Protein AF-A0A940WQE2-F1 (afdb_monomer_lite)

pLDDT: mean 80.54, std 15.18, range [45.94, 97.31]

InterPro domains:
  IPR046152 Protein of unknown function DUF6154 [PF19651] (1-69)

Secondary structure (DSSP, 8-state):
-HHHHHHHHHHTTT--S-HHHHHHHHHHHHHT--HHHHHHHHHHS-HHHHHHHHHHHHHHHHHHHHHHTTTT----GGG---------

Structure (mmCIF, N/CA/C/O backbone):
data_AF-A0A940WQE2-F1
#
_entry.id   AF-A0A940WQE2-F1
#
loop_
_atom_site.group_PDB
_atom_site.id
_atom_site.type_symbol
_atom_site.label_atom_id
_atom_site.label_alt_id
_atom_site.label_comp_id
_atom_site.label_asym_id
_atom_site.label_entity_id
_atom_site.label_seq_id
_atom_site.pdbx_PDB_ins_code
_atom_site.Cartn_x
_atom_site.Cartn_y
_atom_site.Cartn_z
_atom_site.occupancy
_atom_site.B_iso_or_equiv
_atom_site.auth_seq_id
_atom_site.auth_comp_id
_atom_site.auth_asym_id
_atom_site.auth_atom_id
_atom_site.pdbx_PDB_model_num
ATOM 1 N N . MET A 1 1 ? -2.205 -5.558 9.277 1.00 68.88 1 MET A N 1
ATOM 2 C CA . MET A 1 1 ? -3.042 -4.373 9.004 1.00 68.88 1 MET A CA 1
ATOM 3 C C . MET A 1 1 ? -4.480 -4.714 9.325 1.00 68.88 1 MET A C 1
ATOM 5 O O . MET A 1 1 ? -5.006 -5.634 8.714 1.00 68.88 1 MET A O 1
ATOM 9 N N . LYS A 1 2 ? -5.118 -3.971 10.239 1.00 75.56 2 LYS A N 1
ATOM 10 C CA . LYS A 1 2 ? -6.465 -4.286 10.758 1.00 75.56 2 LYS A CA 1
ATOM 11 C C . LYS A 1 2 ? -7.502 -4.537 9.653 1.00 75.56 2 LYS A C 1
ATOM 13 O O . LYS A 1 2 ? -8.288 -5.464 9.764 1.00 75.56 2 LYS A O 1
ATOM 18 N N . PHE A 1 3 ? -7.458 -3.760 8.572 1.00 79.75 3 PHE A N 1
ATOM 19 C CA . PHE A 1 3 ? -8.372 -3.920 7.439 1.00 79.75 3 PHE A CA 1
ATOM 20 C C . PHE A 1 3 ? -8.125 -5.209 6.636 1.00 79.75 3 PHE A C 1
ATOM 22 O O . PHE A 1 3 ? -9.076 -5.888 6.275 1.00 79.75 3 PHE A O 1
ATOM 29 N N . ALA A 1 4 ? -6.867 -5.605 6.406 1.00 81.38 4 ALA A N 1
ATOM 30 C CA . ALA A 1 4 ? -6.564 -6.876 5.738 1.00 81.38 4 ALA A CA 1
ATOM 31 C C . ALA A 1 4 ? -7.026 -8.074 6.581 1.00 81.38 4 ALA A C 1
ATOM 33 O O . ALA A 1 4 ? -7.563 -9.035 6.038 1.00 81.38 4 ALA A O 1
ATOM 34 N N . ASP A 1 5 ? -6.875 -7.981 7.905 1.00 85.19 5 ASP A N 1
ATOM 35 C CA . ASP A 1 5 ? -7.362 -9.000 8.837 1.00 85.19 5 ASP A CA 1
ATOM 36 C C . ASP A 1 5 ? -8.904 -9.079 8.814 1.00 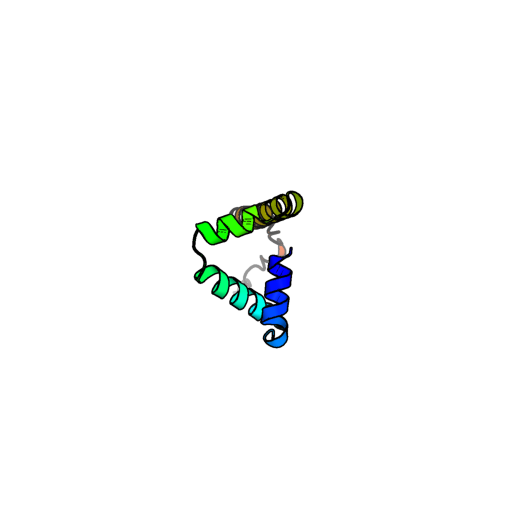85.19 5 ASP A C 1
ATOM 38 O O . ASP A 1 5 ? -9.470 -10.169 8.813 1.00 85.19 5 ASP A O 1
ATOM 42 N N . GLU A 1 6 ? -9.597 -7.937 8.732 1.00 83.56 6 GLU A N 1
ATOM 43 C CA . GLU A 1 6 ? -11.061 -7.863 8.599 1.00 83.56 6 GLU A CA 1
ATOM 44 C C . GLU A 1 6 ? -11.559 -8.453 7.270 1.00 83.56 6 GLU A C 1
ATOM 46 O O . GLU A 1 6 ? -12.511 -9.236 7.266 1.00 83.56 6 GLU A O 1
ATOM 51 N N . LEU A 1 7 ? -10.893 -8.140 6.153 1.00 83.12 7 LEU A N 1
ATOM 52 C CA . LEU A 1 7 ? -11.202 -8.734 4.849 1.00 83.12 7 LEU A CA 1
ATOM 53 C C . LEU A 1 7 ? -10.974 -10.243 4.854 1.00 83.12 7 LEU A C 1
ATOM 55 O O . LEU A 1 7 ? -11.828 -11.004 4.398 1.00 83.12 7 LEU A O 1
ATOM 59 N N . TYR A 1 8 ? -9.857 -10.690 5.421 1.00 84.75 8 TYR A N 1
ATOM 60 C CA . TYR A 1 8 ? -9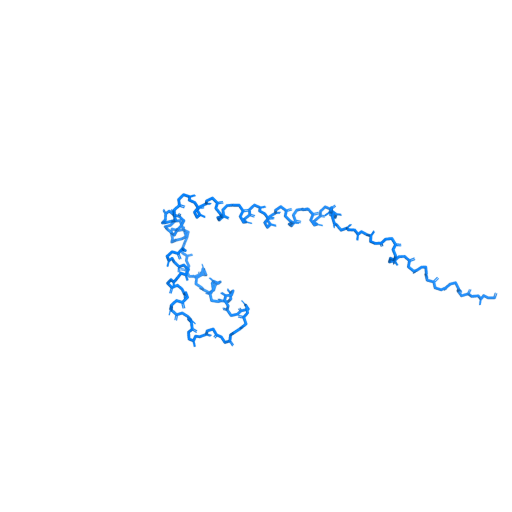.592 -12.109 5.591 1.00 84.75 8 TYR A CA 1
ATOM 61 C C . TYR A 1 8 ? -10.699 -12.783 6.411 1.00 84.75 8 TYR A C 1
ATOM 63 O O . TYR A 1 8 ? -11.244 -13.797 5.988 1.00 84.75 8 TYR A O 1
ATOM 71 N N . GLU A 1 9 ? -11.109 -12.208 7.540 1.00 87.44 9 GLU A N 1
ATOM 72 C CA . GLU A 1 9 ? -12.172 -12.781 8.370 1.00 87.44 9 GLU A CA 1
ATOM 73 C C . GLU A 1 9 ? -13.536 -12.833 7.664 1.00 87.44 9 GLU A C 1
ATOM 75 O O . GLU A 1 9 ? -14.261 -13.817 7.829 1.00 87.44 9 GLU A O 1
ATOM 80 N N . MET A 1 10 ? -13.869 -11.829 6.845 1.00 83.00 10 MET A N 1
ATOM 81 C CA . MET A 1 10 ? -15.098 -11.815 6.043 1.00 83.00 10 MET A CA 1
ATOM 82 C C . MET A 1 10 ? -15.097 -12.877 4.939 1.00 83.00 10 MET A C 1
ATOM 84 O O . MET A 1 10 ? -16.129 -13.504 4.694 1.00 83.00 10 MET A O 1
ATOM 88 N N . TYR A 1 11 ? -13.955 -13.097 4.286 1.00 82.12 11 TYR A N 1
ATOM 89 C CA . TYR A 1 11 ? -13.890 -13.893 3.060 1.00 82.12 11 TYR A CA 1
ATOM 90 C C . TYR A 1 11 ? -13.173 -15.241 3.199 1.00 82.12 11 TYR A C 1
ATOM 92 O O . TYR A 1 11 ? -13.222 -16.033 2.263 1.00 82.12 11 TYR A O 1
ATOM 100 N N . LYS A 1 12 ? -12.586 -15.591 4.352 1.00 83.38 12 LYS A N 1
ATOM 101 C CA . LYS A 1 12 ? -11.822 -16.847 4.543 1.00 83.38 12 LYS A CA 1
ATOM 102 C C . LYS A 1 12 ? -12.571 -18.133 4.190 1.00 83.38 12 LYS A C 1
ATOM 104 O O . LYS A 1 12 ? -11.941 -19.119 3.835 1.00 83.38 12 LYS A O 1
ATOM 109 N N . ASN A 1 13 ? -13.901 -18.131 4.274 1.00 81.88 13 ASN A N 1
ATOM 110 C CA . ASN A 1 13 ? -14.736 -19.282 3.909 1.00 81.88 13 ASN A CA 1
ATOM 111 C C . ASN A 1 13 ? -15.144 -19.290 2.420 1.00 81.88 13 ASN A C 1
ATOM 113 O O . ASN A 1 13 ? -15.755 -20.251 1.960 1.00 81.88 13 ASN A O 1
ATOM 117 N N . HIS A 1 14 ? -14.837 -18.213 1.696 1.00 73.62 14 HIS A N 1
ATOM 118 C CA . HIS A 1 14 ? -15.096 -18.007 0.271 1.00 73.62 14 HIS A CA 1
ATOM 119 C C . HIS A 1 14 ? -13.823 -18.093 -0.583 1.00 73.62 14 HIS A C 1
ATOM 121 O O . HIS A 1 14 ? -13.929 -18.228 -1.797 1.00 73.62 14 HIS A O 1
ATOM 127 N N . LEU A 1 15 ? -12.638 -18.055 0.037 1.00 74.00 15 LEU A N 1
ATOM 128 C CA . LEU A 1 15 ? -11.365 -18.316 -0.630 1.00 74.00 15 LEU A CA 1
ATOM 129 C C . LEU A 1 15 ? -11.285 -19.810 -0.971 1.00 74.00 15 LEU A C 1
ATOM 131 O O . LEU A 1 15 ? -11.154 -20.653 -0.083 1.00 74.00 15 LEU A O 1
ATOM 135 N N . THR A 1 16 ? -11.380 -20.151 -2.257 1.00 70.62 16 THR A N 1
ATOM 136 C CA . THR A 1 16 ? -11.314 -21.544 -2.732 1.00 70.62 16 THR A CA 1
ATOM 137 C C . THR A 1 16 ? -9.879 -22.056 -2.872 1.00 70.62 16 THR A C 1
ATOM 139 O O . THR A 1 16 ? -9.663 -23.247 -3.098 1.00 70.62 16 THR A O 1
ATOM 142 N N . GLY A 1 17 ? -8.899 -21.181 -2.625 1.00 64.94 17 GLY A N 1
ATOM 143 C CA . GLY A 1 17 ? -7.483 -21.513 -2.471 1.00 64.94 17 GLY A CA 1
ATOM 144 C C . GLY A 1 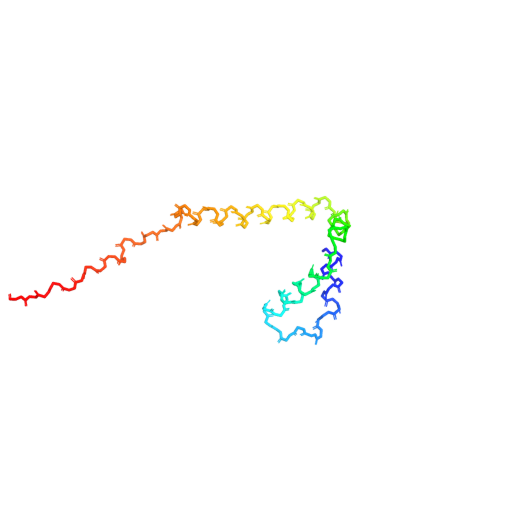17 ? -6.589 -20.992 -3.592 1.00 64.94 17 GLY A C 1
ATOM 145 O O . GLY A 1 17 ? -5.385 -21.237 -3.547 1.00 64.94 17 GLY A O 1
ATOM 146 N N . PHE A 1 18 ? -7.138 -20.273 -4.571 1.00 67.12 18 PHE A N 1
ATOM 147 C CA . PHE A 1 18 ? -6.341 -19.632 -5.611 1.00 67.12 18 PHE A CA 1
ATOM 148 C C . PHE A 1 18 ? -5.986 -18.202 -5.210 1.00 67.12 18 PHE A C 1
ATOM 150 O O . PHE A 1 18 ? -6.806 -17.469 -4.662 1.00 67.12 18 PHE A O 1
ATOM 157 N N . GLU A 1 19 ? -4.750 -17.799 -5.503 1.00 67.19 19 GLU A N 1
ATOM 158 C CA . GLU A 1 19 ? -4.26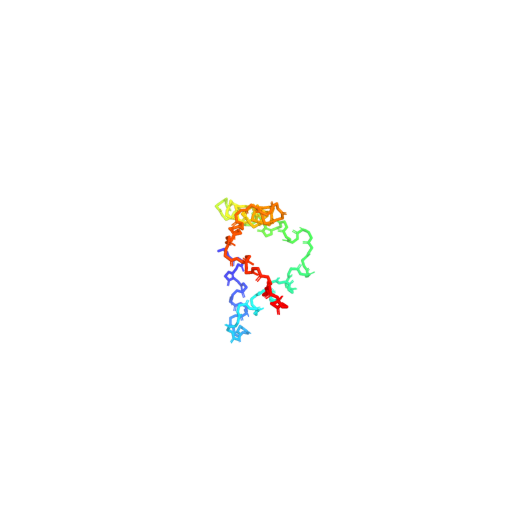7 -16.419 -5.338 1.00 67.19 19 GLU A CA 1
ATOM 159 C C . GLU A 1 19 ? -5.155 -15.419 -6.113 1.00 67.19 19 GLU A C 1
ATOM 161 O O . GLU A 1 19 ? -5.359 -14.283 -5.687 1.00 67.19 19 GLU A O 1
ATOM 166 N N . GLU A 1 20 ? -5.778 -15.901 -7.191 1.00 70.88 20 GLU A N 1
ATOM 167 C CA . GLU A 1 20 ? -6.759 -15.201 -8.024 1.00 70.88 20 GLU A CA 1
ATOM 168 C C . GLU A 1 20 ? -8.062 -14.846 -7.275 1.00 70.88 20 GLU A C 1
ATOM 170 O O . GLU A 1 20 ? -8.686 -13.832 -7.579 1.00 70.88 20 GLU A O 1
ATOM 175 N N . ASP A 1 21 ? -8.460 -15.601 -6.245 1.00 77.19 21 ASP A N 1
ATOM 176 C CA . ASP A 1 21 ? -9.669 -15.281 -5.469 1.00 77.19 21 ASP A CA 1
ATOM 177 C C . ASP A 1 21 ? -9.460 -14.012 -4.631 1.00 77.19 21 ASP A C 1
ATOM 179 O O . ASP A 1 21 ? -10.358 -13.180 -4.492 1.00 77.19 21 ASP A O 1
ATOM 183 N N . ALA A 1 22 ? -8.253 -13.844 -4.082 1.00 79.00 22 ALA A N 1
ATOM 184 C CA . ALA A 1 22 ? -7.923 -12.710 -3.231 1.00 79.00 22 ALA A CA 1
ATOM 185 C C . ALA A 1 22 ? -7.907 -11.398 -4.023 1.00 79.00 22 ALA A C 1
ATOM 187 O O . ALA A 1 22 ? -8.409 -10.389 -3.526 1.00 79.00 22 ALA A O 1
ATOM 188 N N . ILE A 1 23 ? -7.380 -11.409 -5.253 1.00 81.56 23 ILE A N 1
ATOM 189 C CA . ILE A 1 23 ? -7.348 -10.201 -6.084 1.00 81.56 23 ILE A CA 1
ATOM 190 C C . ILE A 1 23 ? -8.752 -9.789 -6.528 1.00 81.56 23 ILE A C 1
ATOM 192 O O . ILE A 1 23 ? -9.089 -8.619 -6.395 1.00 81.56 23 ILE A O 1
ATOM 196 N N . ILE A 1 24 ? -9.608 -10.740 -6.921 1.00 84.19 24 ILE A N 1
ATOM 197 C CA . ILE A 1 24 ? -11.000 -10.457 -7.307 1.00 84.19 24 ILE A CA 1
ATOM 198 C C . ILE A 1 24 ? -11.780 -9.843 -6.139 1.00 84.19 24 ILE A C 1
ATOM 200 O O . ILE A 1 24 ? -12.531 -8.887 -6.323 1.00 84.19 24 ILE A O 1
ATOM 204 N N . ILE A 1 25 ? -11.600 -10.369 -4.923 1.00 82.81 25 ILE A N 1
ATOM 205 C CA . ILE A 1 25 ? -12.255 -9.832 -3.724 1.00 82.81 25 ILE A CA 1
ATOM 206 C C . ILE A 1 25 ? -11.773 -8.408 -3.441 1.00 82.81 25 ILE A C 1
ATOM 208 O O . ILE A 1 25 ? -12.592 -7.524 -3.200 1.00 82.81 25 ILE A O 1
ATOM 212 N N . VAL A 1 26 ? -10.458 -8.177 -3.471 1.00 85.12 26 VAL A N 1
ATOM 213 C CA . VAL A 1 26 ? -9.887 -6.849 -3.219 1.00 85.12 26 VAL A CA 1
ATOM 214 C C . VAL A 1 26 ? -10.346 -5.848 -4.279 1.00 85.12 26 VAL A C 1
ATOM 216 O O . VAL A 1 26 ? -10.776 -4.759 -3.913 1.00 85.12 26 VAL A O 1
ATOM 219 N N . GLU A 1 27 ? -10.317 -6.210 -5.562 1.00 85.50 27 GLU A N 1
ATOM 220 C CA . GLU A 1 27 ? -10.783 -5.351 -6.656 1.00 85.50 27 GLU A CA 1
ATOM 221 C C . GLU A 1 27 ? -12.271 -5.024 -6.522 1.00 85.50 27 GLU A C 1
ATOM 223 O O . GLU A 1 27 ? -12.627 -3.849 -6.540 1.00 85.50 27 GLU A O 1
ATOM 228 N N . GLY A 1 28 ? -13.125 -6.025 -6.288 1.00 86.94 28 GLY A N 1
ATOM 229 C CA . GLY A 1 28 ? -14.563 -5.805 -6.125 1.00 86.94 28 GLY A CA 1
ATOM 230 C C . GLY A 1 28 ? -14.902 -4.899 -4.938 1.00 86.94 28 GLY A C 1
ATOM 231 O O . GLY A 1 28 ? -15.810 -4.080 -5.023 1.00 86.94 28 GLY A O 1
ATOM 232 N N . ILE A 1 29 ? -14.146 -4.985 -3.841 1.00 83.94 29 ILE A N 1
ATOM 233 C CA . ILE A 1 29 ? -14.311 -4.067 -2.706 1.00 83.94 29 ILE A CA 1
ATOM 234 C C . ILE A 1 29 ? -13.872 -2.654 -3.090 1.00 83.94 29 ILE A C 1
ATOM 236 O O . ILE A 1 29 ? -14.563 -1.694 -2.767 1.00 83.94 29 ILE A O 1
ATOM 240 N N . LEU A 1 30 ? -12.725 -2.513 -3.758 1.00 87.75 30 LEU A N 1
ATOM 241 C CA . LEU A 1 30 ? -12.191 -1.207 -4.141 1.00 87.75 30 LEU A CA 1
ATOM 242 C C . LEU A 1 30 ? -13.038 -0.505 -5.213 1.00 87.75 30 LEU A C 1
ATOM 244 O O . LEU A 1 30 ? -13.047 0.724 -5.238 1.00 87.75 30 LEU A O 1
ATOM 248 N N . GLU A 1 31 ? -13.767 -1.238 -6.060 1.00 88.56 31 GLU A N 1
ATOM 249 C CA . GLU A 1 31 ? -14.718 -0.662 -7.025 1.00 88.56 31 GLU A CA 1
ATOM 250 C C . GLU A 1 31 ? -15.844 0.132 -6.345 1.00 88.56 31 GLU A C 1
ATOM 252 O O . GLU A 1 31 ? -16.266 1.169 -6.862 1.00 88.56 31 GLU A O 1
ATOM 257 N N . ASP A 1 32 ? -16.291 -0.309 -5.168 1.00 88.38 32 ASP A N 1
ATOM 258 C CA . ASP A 1 32 ? -17.349 0.356 -4.401 1.00 88.38 32 ASP A CA 1
ATOM 259 C C . ASP A 1 32 ? -16.835 1.555 -3.580 1.00 88.38 32 ASP A C 1
ATOM 261 O O . ASP A 1 32 ? -17.625 2.306 -2.998 1.00 88.38 32 ASP A O 1
ATOM 265 N N . PHE A 1 33 ? -15.515 1.755 -3.507 1.00 90.62 33 PHE A N 1
ATOM 266 C CA . PHE A 1 33 ? -14.914 2.776 -2.655 1.00 90.62 33 PHE A CA 1
ATOM 267 C C . PHE A 1 33 ? -14.883 4.139 -3.342 1.00 90.62 33 PHE A C 1
ATOM 269 O O . PHE A 1 33 ? -14.374 4.319 -4.449 1.00 90.62 33 PHE A O 1
ATOM 276 N N . SER A 1 34 ? -15.343 5.162 -2.626 1.00 93.94 34 SER A N 1
ATOM 277 C CA . SER A 1 34 ? -15.080 6.543 -3.011 1.00 93.94 34 SER A CA 1
ATOM 278 C C . SER A 1 34 ? -13.632 6.938 -2.694 1.00 93.94 34 SER A C 1
ATOM 280 O O . SER A 1 34 ? -12.965 6.350 -1.840 1.00 93.94 34 SER A O 1
ATOM 282 N N . VAL A 1 35 ? -13.154 8.026 -3.307 1.00 92.06 35 VAL A N 1
ATOM 283 C CA . VAL A 1 35 ? -11.844 8.621 -2.973 1.00 92.06 35 VAL A CA 1
ATOM 284 C C . VAL A 1 35 ? -11.728 8.925 -1.471 1.00 92.06 35 VAL A C 1
ATOM 286 O O . VAL A 1 35 ? -10.659 8.768 -0.885 1.00 92.06 35 VAL A O 1
ATOM 289 N N . SER A 1 36 ? -12.824 9.337 -0.824 1.00 94.38 36 SER A N 1
ATOM 290 C CA . SER A 1 36 ? -12.851 9.566 0.625 1.00 94.38 36 SER A CA 1
ATOM 291 C C . SER A 1 36 ? -12.691 8.287 1.446 1.00 94.38 36 SER A C 1
ATOM 293 O O . SER A 1 36 ? -12.029 8.331 2.483 1.00 94.38 36 SER A O 1
ATOM 295 N N . ASP A 1 37 ? -13.245 7.163 0.993 1.00 92.38 37 ASP A N 1
ATOM 296 C CA . ASP A 1 37 ? -13.125 5.879 1.695 1.00 92.38 37 ASP A CA 1
ATOM 297 C C . ASP A 1 37 ? -11.681 5.376 1.639 1.00 92.38 37 ASP A C 1
ATOM 299 O O . ASP A 1 37 ? -11.108 4.992 2.660 1.00 92.38 37 ASP A O 1
ATOM 303 N N . VAL A 1 38 ? -11.047 5.495 0.467 1.00 91.31 38 VAL A N 1
ATOM 304 C CA . VAL A 1 38 ? -9.627 5.161 0.282 1.00 91.31 38 VAL A CA 1
ATOM 305 C C . VAL A 1 38 ? -8.736 6.028 1.174 1.00 91.31 38 VAL A C 1
ATOM 307 O O . VAL A 1 38 ? -7.871 5.505 1.875 1.00 91.31 38 VAL A O 1
ATOM 310 N N . ASN A 1 39 ? -8.965 7.345 1.210 1.00 93.44 39 ASN A N 1
ATOM 311 C CA . ASN A 1 39 ? -8.190 8.240 2.074 1.00 93.44 39 ASN A CA 1
ATOM 312 C C . ASN A 1 39 ? -8.368 7.894 3.558 1.00 93.44 39 ASN A C 1
ATOM 314 O O . ASN A 1 39 ? -7.392 7.861 4.302 1.00 93.44 39 ASN A O 1
ATOM 318 N N . THR A 1 40 ? -9.591 7.559 3.975 1.00 92.81 40 THR A N 1
ATOM 319 C CA . THR A 1 40 ? -9.879 7.149 5.356 1.00 92.81 40 THR A CA 1
ATOM 320 C C . THR A 1 40 ? -9.123 5.874 5.732 1.00 92.81 40 THR A C 1
ATOM 322 O O . THR A 1 40 ? -8.563 5.790 6.828 1.00 92.81 40 THR A O 1
ATOM 325 N N . LEU A 1 41 ? -9.048 4.893 4.824 1.00 90.06 41 LEU A N 1
ATOM 326 C CA . LEU A 1 41 ? -8.242 3.693 5.042 1.00 90.06 41 LEU A CA 1
ATOM 327 C C . LEU A 1 41 ? -6.755 4.024 5.182 1.00 90.06 41 LEU A C 1
ATOM 329 O O . LEU A 1 41 ? -6.130 3.568 6.139 1.00 90.06 41 LEU A O 1
ATOM 333 N N . ILE A 1 42 ? -6.195 4.836 4.282 1.00 91.50 42 ILE A N 1
ATOM 334 C CA . ILE A 1 42 ? -4.778 5.235 4.321 1.00 91.50 42 ILE A CA 1
ATOM 335 C C . ILE A 1 42 ? -4.445 5.989 5.618 1.00 91.50 42 ILE A C 1
ATOM 337 O O . ILE A 1 42 ? -3.398 5.753 6.232 1.00 91.50 42 ILE A O 1
ATOM 341 N N . ASP A 1 43 ? -5.341 6.864 6.072 1.00 92.69 43 ASP A N 1
ATOM 342 C CA . ASP A 1 43 ? -5.175 7.613 7.319 1.00 92.69 43 ASP A CA 1
ATOM 343 C C . ASP A 1 43 ? -5.218 6.6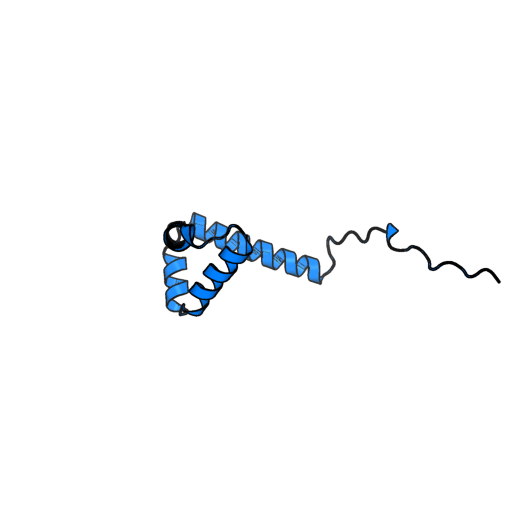98 8.554 1.00 92.69 43 ASP A C 1
ATOM 345 O O . ASP A 1 43 ? -4.530 6.962 9.544 1.00 92.69 43 ASP A O 1
ATOM 349 N N . SER A 1 44 ? -5.957 5.584 8.480 1.00 91.38 44 SER A N 1
ATOM 350 C CA . SER A 1 44 ? -6.044 4.582 9.551 1.00 91.38 44 SER A CA 1
ATOM 351 C C . SER A 1 44 ? -4.786 3.718 9.710 1.00 91.38 44 SER A C 1
ATOM 353 O O . SER A 1 44 ? -4.593 3.104 10.763 1.00 91.38 44 SER A O 1
ATOM 355 N N . LEU A 1 45 ? -3.916 3.683 8.695 1.00 92.56 45 LEU A N 1
ATOM 356 C CA . LEU A 1 45 ? -2.665 2.928 8.733 1.00 92.56 45 LEU A CA 1
ATOM 357 C C . LEU A 1 45 ? -1.698 3.516 9.765 1.00 92.56 45 LEU A C 1
ATOM 359 O O . LEU A 1 45 ? -1.615 4.730 9.979 1.00 92.56 45 LEU A O 1
ATOM 363 N N . SER A 1 46 ? -0.889 2.662 10.384 1.00 93.81 46 SER A N 1
ATOM 364 C CA . SER A 1 46 ? 0.257 3.129 11.159 1.00 93.81 46 SER A CA 1
ATOM 365 C C . SER A 1 46 ? 1.300 3.790 10.249 1.00 93.81 46 SER A C 1
ATOM 367 O O . SER A 1 46 ? 1.340 3.586 9.036 1.00 93.81 46 SER A O 1
ATOM 369 N N . THR A 1 47 ? 2.205 4.581 10.832 1.00 94.44 47 THR A N 1
ATOM 370 C CA . THR A 1 47 ? 3.317 5.182 10.073 1.00 94.44 47 THR A CA 1
ATOM 371 C C . THR A 1 47 ? 4.182 4.128 9.380 1.00 94.44 47 THR A C 1
ATOM 373 O O . THR A 1 47 ? 4.662 4.371 8.277 1.00 94.44 47 THR A O 1
ATOM 376 N N . HIS A 1 48 ? 4.359 2.963 10.008 1.00 93.44 48 HIS A N 1
ATOM 377 C CA . HIS A 1 48 ? 5.100 1.853 9.420 1.00 93.44 48 HIS A CA 1
ATOM 378 C C . HIS A 1 48 ? 4.363 1.271 8.210 1.00 93.44 48 HIS A C 1
ATOM 380 O O . HIS A 1 48 ? 4.947 1.201 7.136 1.00 93.44 48 HIS A O 1
ATOM 386 N N . GLU A 1 49 ? 3.068 0.981 8.344 1.00 92.19 49 GLU A N 1
ATOM 387 C CA . GLU A 1 49 ? 2.249 0.455 7.244 1.00 92.19 49 GLU A CA 1
ATOM 388 C C . GLU A 1 49 ? 2.152 1.445 6.073 1.00 92.19 49 GLU A C 1
ATOM 390 O O . GLU A 1 49 ? 2.223 1.036 4.919 1.00 92.19 49 GLU A O 1
ATOM 395 N N . ARG A 1 50 ? 2.074 2.761 6.333 1.00 93.88 50 ARG A N 1
ATOM 396 C CA . ARG A 1 50 ? 2.147 3.777 5.263 1.00 93.88 50 ARG A CA 1
ATOM 397 C C . ARG A 1 50 ? 3.479 3.749 4.523 1.00 93.88 50 ARG A C 1
ATOM 399 O O . ARG A 1 50 ? 3.506 3.922 3.305 1.00 93.88 50 ARG A O 1
ATOM 406 N N . TYR A 1 51 ? 4.579 3.561 5.252 1.00 95.62 51 TYR A N 1
ATOM 407 C CA . TYR A 1 51 ? 5.901 3.449 4.647 1.00 95.62 51 TYR A CA 1
ATOM 408 C C . TYR A 1 51 ? 6.005 2.188 3.784 1.00 95.62 51 TYR A C 1
ATOM 410 O O . TYR A 1 51 ? 6.463 2.274 2.650 1.00 95.62 51 TYR A O 1
ATOM 418 N N . GLU A 1 52 ? 5.533 1.045 4.282 1.00 94.44 52 GLU A N 1
ATOM 419 C CA . GLU A 1 52 ? 5.515 -0.219 3.536 1.00 94.44 52 GLU A CA 1
ATOM 420 C C . GLU A 1 52 ? 4.627 -0.144 2.291 1.00 94.44 52 GLU A C 1
ATOM 422 O O . GLU A 1 52 ? 5.065 -0.532 1.209 1.00 94.44 52 GLU A O 1
ATOM 427 N N . MET A 1 53 ? 3.424 0.430 2.410 1.00 93.62 53 MET A N 1
ATOM 428 C CA . MET A 1 53 ? 2.515 0.667 1.285 1.00 93.62 53 MET A CA 1
ATOM 429 C C . MET A 1 53 ? 3.204 1.486 0.188 1.00 93.62 53 MET A C 1
ATOM 431 O O . MET A 1 53 ? 3.182 1.114 -0.986 1.00 93.62 53 MET A O 1
ATOM 435 N N . PHE A 1 54 ? 3.851 2.591 0.565 1.00 95.81 54 PHE A N 1
ATOM 436 C CA . PHE A 1 54 ? 4.546 3.441 -0.395 1.00 95.81 54 PHE A CA 1
ATOM 437 C C . PHE A 1 54 ? 5.789 2.761 -0.983 1.00 95.81 54 PHE A C 1
ATOM 439 O O . PHE A 1 54 ? 6.042 2.885 -2.181 1.00 95.81 54 PHE A O 1
ATOM 446 N N . ALA A 1 55 ? 6.542 2.008 -0.177 1.00 96.81 55 ALA A N 1
ATOM 447 C CA . ALA A 1 55 ? 7.695 1.246 -0.641 1.00 96.81 55 ALA A CA 1
ATOM 448 C C . ALA A 1 55 ? 7.296 0.186 -1.678 1.00 96.81 55 ALA A C 1
ATOM 450 O O . ALA A 1 55 ? 7.956 0.078 -2.711 1.00 96.81 55 ALA A O 1
ATOM 451 N N . LEU A 1 56 ? 6.201 -0.545 -1.444 1.00 95.75 56 LEU A N 1
ATOM 452 C CA . LEU A 1 56 ? 5.677 -1.536 -2.383 1.00 95.75 56 LEU A CA 1
ATOM 453 C C . LEU A 1 56 ? 5.215 -0.883 -3.690 1.00 95.75 56 LEU A C 1
ATOM 455 O O . LEU A 1 56 ? 5.614 -1.322 -4.766 1.00 95.75 56 LEU A O 1
ATOM 459 N N . TYR A 1 57 ? 4.445 0.207 -3.604 1.00 95.88 57 TYR A N 1
ATOM 460 C CA . TYR A 1 57 ? 4.015 0.964 -4.782 1.00 95.88 57 TYR A CA 1
ATOM 461 C C . TYR A 1 57 ? 5.207 1.445 -5.622 1.00 95.88 57 TYR A C 1
ATOM 463 O O . TYR A 1 57 ? 5.226 1.277 -6.846 1.00 95.88 57 TYR A O 1
ATOM 471 N N . LEU A 1 58 ? 6.223 2.022 -4.970 1.00 97.31 58 LEU A N 1
ATOM 472 C CA . LEU A 1 58 ? 7.435 2.474 -5.647 1.00 97.31 58 LEU A CA 1
ATOM 473 C C . LEU A 1 58 ? 8.208 1.312 -6.268 1.00 97.31 58 LEU A C 1
ATOM 475 O O . LEU A 1 58 ? 8.682 1.451 -7.390 1.00 97.31 58 LEU A O 1
ATOM 479 N N . TYR A 1 59 ? 8.332 0.185 -5.569 1.00 96.44 59 TYR A N 1
ATOM 480 C CA . TYR A 1 59 ? 9.022 -1.001 -6.069 1.00 96.44 59 TYR A CA 1
ATOM 481 C C . TYR A 1 59 ? 8.361 -1.558 -7.334 1.00 96.44 59 TYR A C 1
ATOM 483 O O . TYR A 1 59 ? 9.048 -1.773 -8.333 1.00 96.44 59 TYR A O 1
ATOM 491 N N . GLU A 1 60 ? 7.038 -1.732 -7.323 1.00 95.00 60 GLU A N 1
ATOM 492 C CA . GLU A 1 60 ? 6.286 -2.222 -8.484 1.00 95.00 60 GLU A CA 1
ATOM 493 C C . GLU A 1 60 ? 6.365 -1.242 -9.660 1.00 95.00 60 GLU A C 1
ATOM 495 O O . GLU A 1 60 ? 6.699 -1.632 -10.781 1.00 95.00 60 GLU A O 1
ATOM 500 N N . SER A 1 61 ? 6.178 0.054 -9.398 1.00 95.94 61 SER A N 1
ATOM 501 C CA . SER A 1 61 ? 6.299 1.098 -10.423 1.00 95.94 61 SER A CA 1
ATOM 502 C C . SER A 1 61 ? 7.708 1.155 -11.021 1.00 95.94 61 SER A C 1
ATOM 504 O O . SER A 1 61 ? 7.885 1.310 -12.230 1.00 95.94 61 SER A O 1
ATOM 506 N N . PHE A 1 62 ? 8.734 1.009 -10.181 1.00 94.56 62 PHE A N 1
ATOM 507 C CA . PHE A 1 62 ? 10.125 1.028 -10.612 1.00 94.56 62 PHE A CA 1
ATOM 508 C C . PHE A 1 62 ? 10.480 -0.208 -11.441 1.00 94.56 62 PHE A C 1
ATOM 510 O O . PHE A 1 62 ? 11.122 -0.071 -12.479 1.00 94.56 62 PHE A O 1
ATOM 517 N N . LYS A 1 63 ? 10.019 -1.400 -11.041 1.00 93.25 63 LYS A N 1
ATOM 518 C CA . LYS A 1 63 ? 10.145 -2.635 -11.832 1.00 93.25 63 LYS A CA 1
ATOM 519 C C . LYS A 1 63 ? 9.549 -2.484 -13.226 1.00 93.25 63 LYS A C 1
ATOM 521 O O . LYS A 1 63 ? 10.211 -2.841 -14.198 1.00 93.25 63 LYS A O 1
ATOM 526 N N . LEU A 1 64 ? 8.331 -1.946 -13.320 1.00 92.38 64 LEU A N 1
ATOM 527 C CA . LEU A 1 64 ? 7.677 -1.691 -14.604 1.00 92.38 64 LEU A CA 1
ATOM 528 C C . LEU A 1 64 ? 8.533 -0.764 -15.464 1.00 92.38 64 LEU A C 1
ATOM 530 O O . LEU A 1 64 ? 8.826 -1.092 -16.609 1.00 92.38 64 LEU A O 1
ATOM 534 N N . LYS A 1 65 ? 9.037 0.330 -14.884 1.00 93.00 65 LYS A N 1
ATOM 535 C CA . LYS A 1 65 ? 9.899 1.263 -15.609 1.00 93.00 65 LYS A CA 1
ATOM 536 C C . LYS A 1 65 ? 11.208 0.625 -16.082 1.00 93.00 65 LYS A C 1
ATOM 538 O O . LYS A 1 65 ? 11.636 0.847 -17.206 1.00 93.00 65 LYS A O 1
ATOM 543 N N . VAL A 1 66 ? 11.848 -0.183 -15.242 1.00 91.38 66 VAL A N 1
ATOM 544 C CA . VAL A 1 66 ? 13.069 -0.925 -15.593 1.00 91.38 66 VAL A CA 1
ATOM 545 C C . VAL A 1 66 ? 12.812 -1.893 -16.755 1.00 91.38 66 VAL A C 1
ATOM 547 O O . VAL A 1 66 ? 13.618 -1.955 -17.683 1.00 91.38 66 VAL A O 1
ATOM 550 N N . ALA A 1 67 ? 11.672 -2.590 -16.739 1.00 90.00 67 ALA A N 1
ATOM 551 C CA . ALA A 1 67 ? 11.266 -3.502 -17.803 1.00 90.00 67 ALA A CA 1
ATOM 552 C C . ALA A 1 67 ? 10.937 -2.773 -19.118 1.00 90.00 67 ALA A C 1
ATOM 554 O O . ALA A 1 67 ? 11.362 -3.230 -20.178 1.00 90.00 67 ALA A O 1
ATOM 555 N N . GLU A 1 68 ? 10.245 -1.629 -19.061 1.00 91.56 68 GLU A N 1
ATOM 556 C CA . GLU A 1 68 ? 9.979 -0.767 -20.227 1.00 91.56 68 GLU A CA 1
ATOM 557 C C . GLU A 1 68 ? 11.268 -0.331 -20.933 1.00 91.56 68 GLU A C 1
ATOM 559 O O . GLU A 1 68 ? 11.328 -0.294 -22.160 1.00 91.56 68 GLU A O 1
ATOM 564 N N . GLU A 1 69 ? 12.312 -0.027 -20.161 1.00 91.06 69 GLU A N 1
ATOM 565 C CA . GLU A 1 69 ? 13.621 0.378 -20.683 1.00 91.06 69 GLU A CA 1
ATOM 566 C C . GLU A 1 69 ? 14.498 -0.826 -21.091 1.00 91.06 69 GLU A C 1
ATOM 568 O O . GLU A 1 69 ? 15.627 -0.648 -21.552 1.00 91.06 69 GLU A O 1
ATOM 573 N N . GLY A 1 70 ? 14.014 -2.065 -20.917 1.00 81.94 70 GLY A N 1
ATOM 574 C CA . GLY A 1 70 ? 14.759 -3.293 -21.222 1.00 81.94 70 GLY A CA 1
ATOM 575 C C . GLY A 1 70 ? 16.001 -3.494 -20.346 1.00 81.94 70 GLY A C 1
ATOM 576 O O . GLY A 1 70 ? 16.922 -4.229 -20.709 1.00 81.94 70 GLY A O 1
ATOM 577 N N . ILE A 1 71 ? 16.062 -2.821 -19.197 1.00 75.44 71 ILE A N 1
ATOM 578 C CA . ILE A 1 71 ? 17.175 -2.920 -18.257 1.00 75.44 71 ILE A CA 1
ATOM 579 C C . ILE A 1 71 ? 16.946 -4.169 -17.402 1.00 75.44 71 ILE A C 1
ATOM 581 O O . ILE A 1 71 ? 15.871 -4.375 -16.854 1.00 75.44 71 ILE A O 1
ATOM 585 N N . GLY A 1 72 ? 17.952 -5.035 -17.279 1.00 65.50 72 GLY A N 1
ATOM 586 C CA . GLY A 1 72 ? 17.837 -6.249 -16.462 1.00 65.50 72 GLY A CA 1
ATOM 587 C C . GLY A 1 72 ? 17.133 -7.429 -17.142 1.00 65.50 72 GLY A C 1
ATOM 588 O O . GLY A 1 72 ? 17.136 -8.520 -16.578 1.00 65.50 72 GLY A O 1
ATOM 589 N N . THR A 1 73 ? 16.637 -7.282 -18.377 1.00 58.19 73 THR A N 1
ATOM 590 C CA . THR A 1 73 ? 16.518 -8.443 -19.263 1.00 58.19 73 THR A CA 1
ATOM 591 C C . THR A 1 73 ? 17.936 -8.809 -19.678 1.00 58.19 73 THR A C 1
ATOM 593 O O . THR A 1 73 ? 18.525 -8.155 -20.543 1.00 58.19 73 THR A O 1
ATOM 596 N N . THR A 1 74 ? 18.531 -9.824 -19.059 1.00 52.94 74 THR A N 1
ATOM 597 C CA . THR A 1 74 ? 19.605 -10.545 -19.735 1.00 52.94 74 THR A CA 1
ATOM 598 C C . THR A 1 74 ? 19.010 -11.033 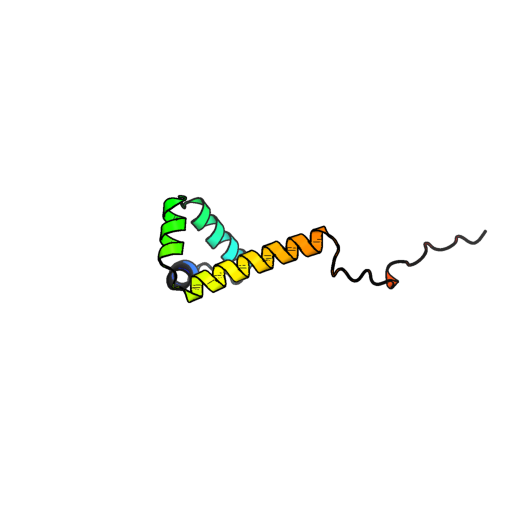-21.050 1.00 52.94 74 THR A C 1
ATOM 600 O O . THR A 1 74 ? 18.249 -11.997 -21.078 1.00 52.94 74 THR A O 1
ATOM 603 N N . ARG A 1 75 ? 19.313 -10.334 -22.149 1.00 51.44 75 ARG A N 1
ATOM 604 C CA . ARG A 1 75 ? 19.402 -10.987 -23.449 1.00 51.44 75 ARG A CA 1
ATOM 605 C C . ARG A 1 75 ? 20.436 -12.078 -23.235 1.00 51.44 75 ARG A C 1
ATOM 607 O O . ARG A 1 75 ? 21.627 -11.788 -23.220 1.00 51.44 75 ARG A O 1
ATOM 614 N N . ASN A 1 76 ? 19.980 -13.291 -22.949 1.00 48.03 76 ASN A N 1
ATOM 615 C CA . ASN A 1 76 ? 20.846 -14.441 -23.087 1.00 48.03 76 ASN A CA 1
ATOM 616 C C . ASN A 1 76 ? 21.296 -14.400 -24.548 1.00 48.03 76 ASN A C 1
ATOM 618 O O . ASN A 1 76 ? 20.467 -14.432 -25.457 1.00 48.03 76 ASN A O 1
ATOM 622 N N . GLU A 1 77 ? 22.598 -14.252 -24.773 1.00 50.59 77 GLU A N 1
ATOM 623 C CA . GLU A 1 77 ? 23.201 -14.256 -26.112 1.00 50.59 77 GLU A CA 1
ATOM 624 C C . GLU A 1 77 ? 22.969 -15.603 -26.843 1.00 50.59 77 GLU A C 1
ATOM 626 O O . GLU A 1 77 ? 23.289 -15.734 -28.019 1.00 50.59 77 GLU A O 1
ATOM 631 N N . ASP A 1 78 ? 22.325 -16.567 -26.176 1.00 54.72 78 ASP A N 1
ATOM 632 C CA . ASP A 1 78 ? 21.967 -17.897 -26.668 1.00 54.72 78 ASP A CA 1
ATOM 633 C C . ASP A 1 78 ? 20.646 -17.963 -27.471 1.00 54.72 78 ASP A C 1
ATOM 635 O O . ASP A 1 78 ? 20.385 -18.981 -28.113 1.00 54.72 78 ASP A O 1
ATOM 639 N N . ASP A 1 79 ? 19.825 -16.901 -27.502 1.00 53.25 79 ASP A N 1
ATOM 640 C CA . ASP A 1 79 ? 18.588 -16.871 -28.315 1.00 53.25 79 ASP A CA 1
ATOM 641 C C . ASP A 1 79 ? 18.832 -16.482 -29.791 1.00 53.25 79 ASP A C 1
ATOM 643 O O . ASP A 1 79 ? 17.908 -16.477 -30.607 1.00 53.25 79 ASP A O 1
ATOM 647 N N . GLN A 1 80 ? 20.085 -16.213 -30.183 1.00 51.22 80 GLN A N 1
ATOM 648 C CA . GLN A 1 80 ? 20.506 -16.187 -31.589 1.00 51.22 80 GLN A CA 1
ATOM 649 C C . GLN A 1 80 ? 20.947 -17.585 -32.044 1.00 51.22 80 GLN A C 1
ATOM 651 O O . GLN A 1 80 ? 22.101 -17.815 -32.399 1.00 51.22 80 GLN A O 1
ATOM 656 N N . GLN A 1 81 ? 20.013 -18.538 -32.099 1.00 45.94 81 GLN A N 1
ATOM 657 C CA . GLN A 1 81 ? 20.183 -19.646 -33.038 1.00 45.94 81 GLN A CA 1
ATOM 658 C C . GLN A 1 81 ? 19.924 -19.098 -34.441 1.00 45.94 81 GLN A C 1
ATOM 660 O O . GLN A 1 81 ? 18.780 -18.876 -34.839 1.00 45.94 81 GLN A O 1
ATOM 665 N N . ASP A 1 82 ? 21.017 -18.834 -35.159 1.00 57.53 82 ASP A N 1
ATOM 666 C CA . ASP A 1 82 ? 21.028 -18.578 -36.597 1.00 57.53 82 ASP A CA 1
ATOM 667 C C . ASP A 1 82 ? 20.017 -19.500 -37.308 1.00 57.53 82 ASP A C 1
ATOM 669 O O . ASP A 1 82 ? 20.032 -20.717 -37.075 1.00 57.53 82 ASP A O 1
ATOM 673 N N . PRO A 1 83 ? 19.151 -18.980 -38.201 1.00 54.19 83 PRO A N 1
ATOM 674 C CA . PRO A 1 83 ? 18.299 -19.846 -39.000 1.00 54.19 83 PRO A CA 1
ATOM 675 C C . PRO A 1 83 ? 19.188 -20.811 -39.800 1.00 54.19 83 PRO A C 1
ATOM 677 O O . PRO A 1 83 ? 20.253 -20.407 -40.283 1.00 54.19 83 PRO A O 1
ATOM 680 N N . PRO A 1 84 ? 18.785 -22.086 -39.959 1.00 50.66 84 PRO A N 1
ATOM 681 C CA . PRO A 1 84 ? 19.617 -23.076 -40.620 1.00 50.66 84 PRO A CA 1
ATOM 682 C C . PRO A 1 84 ? 19.956 -22.582 -42.025 1.00 50.66 84 PRO A C 1
ATOM 684 O O . PRO A 1 84 ? 19.068 -22.354 -42.850 1.00 50.66 84 PRO A O 1
ATOM 687 N N . LYS A 1 85 ? 21.255 -22.409 -42.298 1.00 55.47 85 LYS A N 1
ATOM 688 C CA . LYS A 1 85 ? 21.754 -22.194 -43.655 1.00 55.47 85 LYS A CA 1
ATOM 689 C C . LYS A 1 85 ? 21.290 -23.379 -44.494 1.00 55.47 85 LYS A C 1
ATOM 691 O O . LYS A 1 85 ? 21.797 -24.487 -44.339 1.00 55.47 85 LYS A O 1
ATOM 696 N N . LEU A 1 86 ? 20.311 -23.137 -45.360 1.00 54.22 86 LEU A N 1
ATOM 697 C CA . LEU A 1 86 ? 19.944 -24.053 -46.428 1.00 54.22 86 LEU A CA 1
ATOM 698 C C . LEU A 1 86 ? 21.195 -24.239 -47.296 1.00 54.22 86 LEU A C 1
ATOM 700 O O . LEU A 1 86 ? 21.601 -23.321 -48.007 1.00 54.22 86 LEU A O 1
ATOM 704 N N . LEU A 1 87 ? 21.850 -25.397 -47.168 1.00 54.47 87 LEU A N 1
ATOM 705 C CA . LEU A 1 87 ? 22.889 -25.811 -48.104 1.00 54.47 87 LEU A CA 1
ATOM 706 C C . LEU A 1 87 ? 22.223 -26.025 -49.469 1.00 54.47 87 LEU A C 1
ATOM 708 O O . LEU A 1 87 ? 21.347 -26.882 -49.600 1.00 54.47 87 LEU A O 1
ATOM 712 N N . HIS A 1 88 ? 22.649 -25.238 -50.454 1.00 55.44 88 HIS A N 1
ATOM 713 C CA . HIS A 1 88 ? 22.508 -25.545 -51.875 1.00 55.44 88 HIS A CA 1
ATOM 714 C C . HIS A 1 88 ? 23.750 -26.288 -52.362 1.00 55.44 88 HIS A C 1
ATOM 716 O O . HIS A 1 88 ? 24.860 -25.917 -51.913 1.00 55.44 88 HIS A O 1
#

Organism: NCBI:txid2822140

Sequence (88 aa):
MKFADELYEMYKNHLTGFEEDAIIIVEGILEDFSVSDVNTLIDSLSTHERYEMFALYLYESFKLKVAEEGIGTTRNEDDQQDPPKLLH

Radius of gyration: 21.82 Å; chains: 1; bounding box: 40×35×63 Å

Foldseek 3Di:
DVVVVVLCVVCVVVCPPDPVVVVVSVVVVVVPDDPVNVVVVLVPDDPVVVVVVVVVVCVVVVVVVCVVVVHPPPPPVVVPPDDDPPDD